Protein AF-A0A3D0VTF6-F1 (afdb_monomer)

Mean predicted aligned error: 5.49 Å

Solvent-accessible surface area (backbone atoms only — not comparable to full-atom values): 3446 Å² total; per-residue (Å²): 124,73,47,77,48,71,62,81,74,79,80,68,43,84,82,42,44,68,60,52,49,51,53,51,50,54,52,43,58,66,43,44,79,66,22,48,67,46,83,44,72,89,91,48,50,36,39,41,37,34,66,56,82,75,81,124

Nearest PDB structures (foldseek):
  3zo7-assembly1_F  TM=3.898E-01  e=4.276E-01  Rhodococcus opacus
  3znj-assembly1_3  TM=4.034E-01  e=4.579E-01  Rhodococcus opacus
  4fpi-assembly1_C  TM=3.913E-01  e=1.041E+00  Rhodococcus opacus
  3znj-assembly3_9  TM=3.797E-01  e=1.115E+00  Rhodococcus opacus

Structure (mmCIF, N/CA/C/O backbone):
data_AF-A0A3D0VTF6-F1
#
_entry.id   AF-A0A3D0VTF6-F1
#
loop_
_atom_site.group_PDB
_atom_site.id
_atom_site.type_symbol
_atom_site.label_atom_id
_atom_site.label_alt_id
_atom_site.label_comp_id
_atom_site.label_asym_id
_atom_site.label_entity_id
_atom_site.label_seq_id
_atom_site.pdbx_PDB_ins_code
_atom_site.Cartn_x
_atom_site.Cartn_y
_atom_site.Cartn_z
_atom_site.occupancy
_atom_site.B_iso_or_equiv
_atom_site.auth_seq_id
_atom_site.auth_comp_id
_atom_site.auth_asym_id
_atom_site.auth_atom_id
_atom_site.pdbx_PDB_model_num
ATOM 1 N N . LYS A 1 1 ? -8.675 -9.601 11.746 1.00 78.00 1 LYS A N 1
ATOM 2 C CA . LYS A 1 1 ? -7.605 -10.250 10.942 1.00 78.00 1 LYS A CA 1
ATOM 3 C C . LYS A 1 1 ? -6.856 -9.155 10.182 1.00 78.00 1 LYS A C 1
ATOM 5 O O . LYS A 1 1 ? -7.508 -8.186 9.821 1.00 78.00 1 LYS A O 1
ATOM 10 N N . LYS A 1 2 ? -5.531 -9.259 10.018 1.00 87.94 2 LYS A N 1
ATOM 11 C CA . LYS A 1 2 ? -4.730 -8.304 9.223 1.00 87.94 2 LYS A CA 1
ATOM 12 C C . LYS A 1 2 ? -4.794 -8.687 7.738 1.00 87.94 2 LYS A C 1
ATOM 14 O O . LYS A 1 2 ? -4.905 -9.877 7.445 1.00 87.94 2 LYS A O 1
ATOM 19 N N . VAL A 1 3 ? -4.730 -7.712 6.834 1.00 93.31 3 VAL A N 1
ATOM 20 C CA . VAL A 1 3 ? -4.761 -7.921 5.375 1.00 93.31 3 VAL A CA 1
ATOM 21 C C . VAL A 1 3 ? -3.476 -7.374 4.768 1.00 93.31 3 VAL A C 1
ATOM 23 O O . VAL A 1 3 ? -3.086 -6.250 5.064 1.00 93.31 3 VAL A O 1
ATOM 26 N N 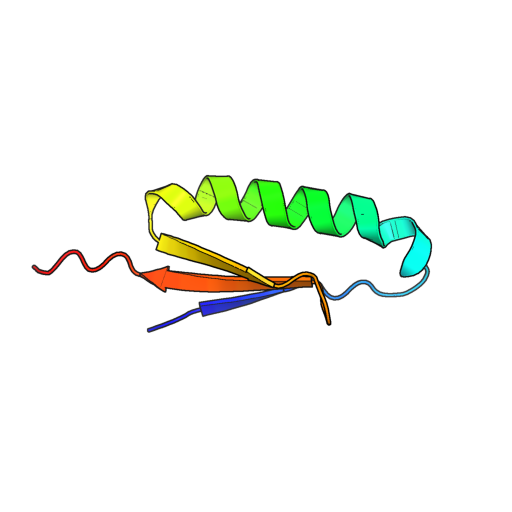. LYS A 1 4 ? -2.808 -8.163 3.923 1.00 93.00 4 LYS A N 1
ATOM 27 C CA . LYS A 1 4 ? -1.618 -7.727 3.187 1.00 93.00 4 LYS A CA 1
ATOM 28 C C . LYS A 1 4 ? -1.979 -7.539 1.719 1.00 93.00 4 LYS A C 1
ATOM 30 O O . LYS A 1 4 ? -2.371 -8.498 1.061 1.00 93.00 4 LYS A O 1
ATOM 35 N N . VAL A 1 5 ? -1.822 -6.321 1.219 1.00 91.62 5 VAL A N 1
ATOM 36 C CA . VAL A 1 5 ? -2.009 -5.971 -0.191 1.00 91.62 5 VAL A CA 1
ATOM 37 C C . VAL A 1 5 ? -0.636 -5.946 -0.850 1.00 91.62 5 VAL A C 1
ATOM 39 O O . VAL A 1 5 ? 0.288 -5.327 -0.327 1.00 91.62 5 VAL A O 1
ATOM 42 N N . ILE A 1 6 ? -0.479 -6.643 -1.974 1.00 91.69 6 ILE A N 1
ATOM 43 C CA . ILE A 1 6 ? 0.785 -6.713 -2.717 1.00 91.69 6 ILE A CA 1
ATOM 44 C C . ILE A 1 6 ? 0.504 -6.340 -4.167 1.00 91.69 6 ILE A C 1
ATOM 46 O O . ILE A 1 6 ? -0.304 -6.989 -4.829 1.00 91.69 6 ILE A O 1
ATOM 50 N N . LEU A 1 7 ? 1.203 -5.325 -4.665 1.00 89.12 7 LEU A N 1
ATOM 51 C CA . LEU A 1 7 ? 1.196 -4.968 -6.073 1.00 89.12 7 LEU A CA 1
ATOM 52 C C . LEU A 1 7 ? 2.335 -5.703 -6.782 1.00 89.12 7 LEU A C 1
ATOM 54 O O . LEU A 1 7 ? 3.517 -5.450 -6.548 1.00 89.12 7 LEU A O 1
ATOM 58 N N . VAL A 1 8 ? 1.968 -6.618 -7.675 1.00 87.12 8 VAL A N 1
ATOM 59 C CA . VAL A 1 8 ? 2.921 -7.346 -8.515 1.00 87.12 8 VAL A CA 1
ATOM 60 C C . VAL A 1 8 ? 2.950 -6.702 -9.894 1.00 87.12 8 VAL A C 1
ATOM 62 O O . VAL A 1 8 ? 2.026 -6.862 -10.689 1.00 87.12 8 VAL A O 1
ATOM 65 N N . LEU A 1 9 ? 4.037 -5.998 -10.201 1.00 82.38 9 LEU A N 1
ATOM 66 C CA . LEU A 1 9 ? 4.286 -5.479 -11.542 1.00 82.38 9 LEU A CA 1
ATOM 67 C C . LEU A 1 9 ? 4.840 -6.611 -12.417 1.00 82.38 9 LEU A C 1
ATOM 69 O O . LEU A 1 9 ? 5.882 -7.192 -12.109 1.00 82.38 9 LEU A O 1
ATOM 73 N N . ARG A 1 10 ? 4.157 -6.941 -13.515 1.00 81.31 10 ARG A N 1
ATOM 74 C CA . ARG A 1 10 ? 4.638 -7.909 -14.516 1.00 81.31 10 ARG A CA 1
ATOM 75 C C . ARG A 1 10 ? 5.215 -7.157 -15.721 1.00 81.31 10 ARG A C 1
ATOM 77 O O . ARG A 1 10 ? 4.613 -6.195 -16.185 1.00 81.31 10 ARG A O 1
ATOM 84 N N . GLY A 1 11 ? 6.375 -7.580 -16.232 1.00 82.88 11 GLY A N 1
ATOM 85 C CA . GLY A 1 11 ? 7.017 -6.965 -17.406 1.00 82.88 11 GLY A CA 1
ATOM 86 C C . GLY A 1 11 ? 8.002 -5.836 -17.066 1.00 82.88 11 GLY A C 1
ATOM 87 O O . GLY A 1 11 ? 8.958 -6.066 -16.332 1.00 82.88 11 GLY A O 1
ATOM 88 N N . ARG A 1 12 ? 7.802 -4.624 -17.619 1.00 75.94 12 ARG A N 1
ATOM 89 C CA . ARG A 1 12 ? 8.690 -3.437 -17.507 1.00 75.94 12 ARG A CA 1
ATOM 90 C C . ARG A 1 12 ? 8.704 -2.818 -16.095 1.00 75.94 12 ARG A C 1
ATOM 92 O O . ARG A 1 12 ? 8.408 -1.641 -15.914 1.00 75.94 12 ARG A O 1
ATOM 99 N N . GLN A 1 13 ? 9.054 -3.610 -15.086 1.00 70.56 13 GLN A N 1
ATOM 100 C CA . GLN A 1 13 ? 8.943 -3.282 -13.659 1.00 70.56 13 GLN A CA 1
ATOM 101 C C . GLN A 1 13 ? 9.580 -1.938 -13.281 1.00 70.56 13 GLN A C 1
ATOM 103 O O . GLN A 1 13 ? 8.971 -1.173 -12.540 1.00 70.56 13 GLN A O 1
ATOM 108 N N . ARG A 1 14 ? 10.751 -1.605 -13.844 1.00 68.31 14 ARG A N 1
ATOM 109 C CA . ARG A 1 14 ? 11.432 -0.322 -13.588 1.00 68.31 14 ARG A CA 1
ATOM 110 C C . ARG A 1 14 ? 10.652 0.905 -14.071 1.00 68.31 14 ARG A C 1
ATOM 112 O O . ARG A 1 14 ? 10.698 1.926 -13.406 1.00 68.31 14 ARG A O 1
ATOM 119 N N . LEU A 1 15 ? 9.923 0.808 -15.185 1.00 74.19 15 LEU A N 1
ATOM 120 C CA . LEU A 1 15 ? 9.151 1.931 -15.746 1.00 74.19 15 LEU A CA 1
ATOM 121 C C . LEU A 1 15 ? 7.815 2.157 -15.029 1.00 74.19 15 LEU A C 1
ATOM 123 O O . LEU A 1 15 ? 7.216 3.219 -15.156 1.00 74.19 15 LEU A O 1
ATOM 127 N N . HIS A 1 16 ? 7.326 1.156 -14.299 1.00 74.38 16 HIS A N 1
ATOM 128 C CA . HIS A 1 16 ? 6.046 1.220 -13.596 1.00 74.38 16 HIS A CA 1
ATOM 129 C C . HIS A 1 16 ? 6.203 1.390 -12.084 1.00 74.38 16 HIS A C 1
ATOM 131 O O . HIS A 1 16 ? 5.201 1.367 -11.377 1.00 74.38 16 HIS A O 1
ATOM 137 N N . ALA A 1 17 ? 7.431 1.569 -11.592 1.00 80.00 17 ALA A N 1
ATOM 138 C CA . ALA A 1 17 ? 7.714 1.716 -10.170 1.00 80.00 17 ALA A CA 1
ATOM 139 C C . ALA A 1 17 ? 6.999 2.939 -9.572 1.00 8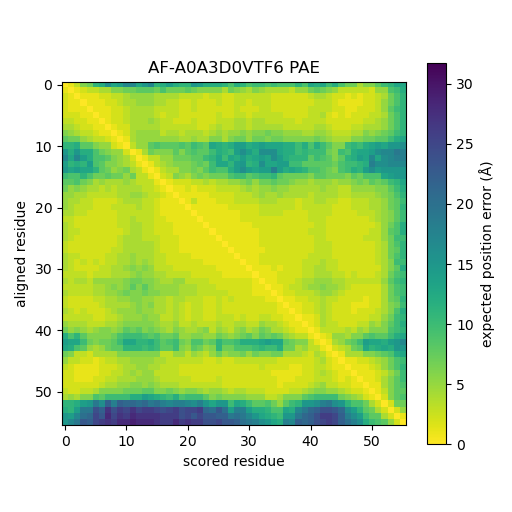0.00 17 ALA A C 1
ATOM 141 O O . ALA A 1 17 ? 6.267 2.799 -8.594 1.00 80.00 17 ALA A O 1
ATOM 142 N N . ASP A 1 18 ? 7.121 4.105 -10.211 1.00 85.50 18 ASP A N 1
ATOM 143 C CA . ASP A 1 18 ? 6.493 5.342 -9.729 1.00 85.50 18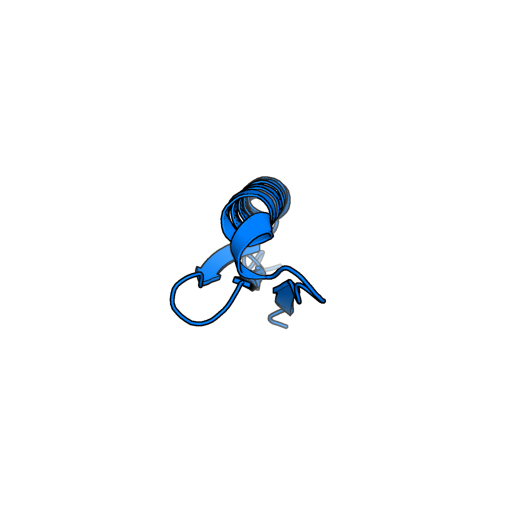 ASP A CA 1
ATOM 144 C C . ASP A 1 18 ? 4.966 5.272 -9.802 1.00 85.50 18 ASP A C 1
ATOM 146 O O . ASP A 1 18 ? 4.268 5.642 -8.860 1.00 85.50 18 ASP A O 1
ATOM 150 N N . ARG A 1 19 ? 4.435 4.701 -10.891 1.00 86.12 19 ARG A N 1
ATOM 151 C CA . ARG A 1 19 ? 2.989 4.514 -11.070 1.00 86.12 19 ARG A CA 1
ATOM 152 C C . ARG A 1 19 ? 2.410 3.500 -10.082 1.00 86.12 19 ARG A C 1
ATOM 154 O O . ARG A 1 19 ? 1.302 3.681 -9.593 1.00 86.12 19 ARG A O 1
ATOM 161 N N . GLY A 1 20 ? 3.160 2.443 -9.779 1.00 87.56 20 GLY A N 1
ATOM 162 C CA . GLY A 1 20 ? 2.781 1.450 -8.781 1.00 87.56 20 GLY A CA 1
ATOM 163 C C . GLY A 1 20 ? 2.802 2.016 -7.364 1.00 87.56 20 GLY A C 1
ATOM 164 O O . GLY A 1 20 ? 1.922 1.698 -6.570 1.00 87.56 20 GLY A O 1
ATOM 165 N N . LYS A 1 21 ? 3.760 2.900 -7.065 1.00 89.19 21 LYS A N 1
ATOM 166 C CA . LYS A 1 21 ? 3.809 3.632 -5.798 1.00 89.19 21 LYS A CA 1
ATOM 167 C C . LYS A 1 21 ? 2.607 4.563 -5.641 1.00 89.19 21 LYS A C 1
ATOM 169 O O . LYS A 1 21 ? 1.938 4.484 -4.620 1.00 89.19 21 LYS A O 1
ATOM 174 N N . ALA A 1 22 ? 2.301 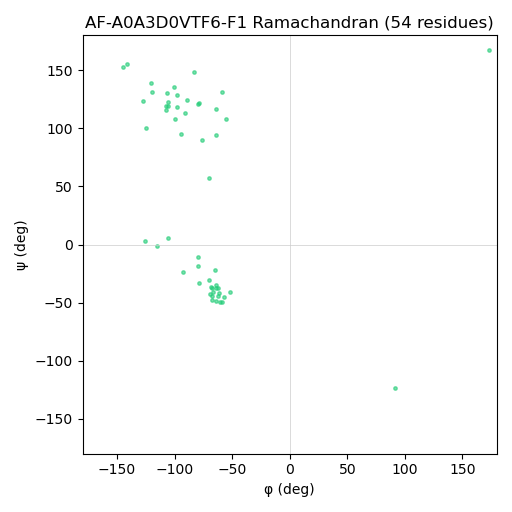5.359 -6.668 1.00 91.44 22 ALA A N 1
ATOM 175 C CA . ALA A 1 22 ? 1.157 6.270 -6.661 1.00 91.44 22 ALA A CA 1
ATOM 176 C C . ALA A 1 22 ? -0.168 5.529 -6.413 1.00 91.44 22 ALA A C 1
ATOM 178 O O . ALA A 1 22 ? -0.932 5.921 -5.541 1.00 91.44 22 ALA A O 1
ATOM 179 N N . LEU A 1 23 ? -0.386 4.392 -7.086 1.00 91.31 23 LEU A N 1
ATOM 180 C CA . LEU A 1 23 ? -1.578 3.564 -6.875 1.00 91.31 23 LEU A CA 1
ATOM 181 C C . LEU A 1 23 ? -1.686 3.037 -5.434 1.00 91.31 23 LEU A C 1
ATOM 183 O O . LEU A 1 23 ? -2.770 3.000 -4.858 1.00 91.31 23 LEU A O 1
ATOM 187 N N . LEU A 1 24 ? -0.571 2.592 -4.845 1.00 92.81 24 LEU A N 1
ATOM 188 C CA . LEU A 1 24 ? -0.577 2.146 -3.450 1.00 92.81 24 LEU A CA 1
ATOM 189 C C . LEU A 1 24 ? -0.773 3.304 -2.471 1.00 92.81 24 LEU A C 1
ATOM 191 O O . LEU A 1 24 ? -1.355 3.094 -1.410 1.00 92.81 24 LEU A O 1
ATOM 195 N N . ASP A 1 25 ? -0.318 4.507 -2.809 1.00 93.69 25 ASP A N 1
ATOM 196 C CA . ASP A 1 25 ? -0.564 5.695 -2.000 1.00 93.69 25 ASP A CA 1
ATOM 197 C C 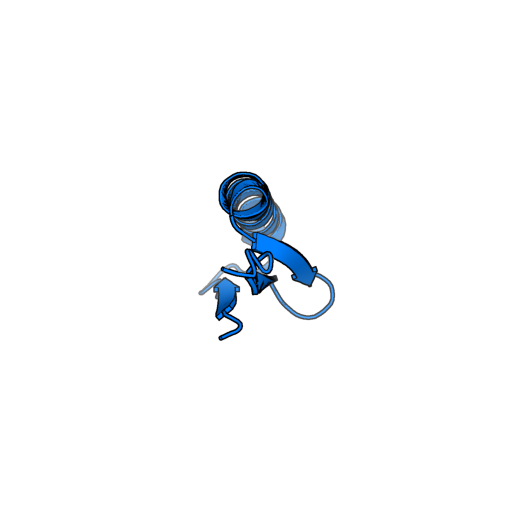. ASP A 1 25 ? -2.045 6.102 -2.031 1.00 93.69 25 ASP A C 1
ATOM 199 O O . ASP A 1 25 ? -2.605 6.317 -0.958 1.00 93.69 25 ASP A O 1
ATOM 203 N N . GLU A 1 26 ? -2.699 6.072 -3.197 1.00 94.75 26 GLU A N 1
ATOM 204 C CA . GLU A 1 26 ? -4.150 6.291 -3.331 1.00 94.75 26 GLU A CA 1
ATOM 205 C C . GLU A 1 26 ? -4.958 5.264 -2.520 1.00 94.75 26 GLU A C 1
ATOM 207 O O . GLU A 1 26 ? -5.804 5.628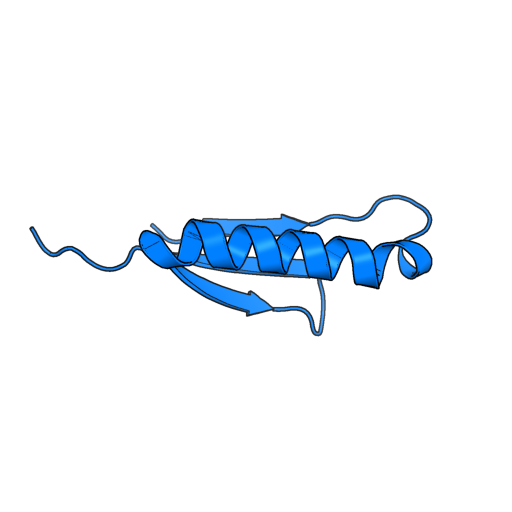 -1.703 1.00 94.75 26 GLU A O 1
ATOM 212 N N . LEU A 1 27 ? -4.644 3.969 -2.660 1.00 92.94 27 LEU A N 1
ATOM 213 C CA . LEU A 1 27 ? -5.306 2.916 -1.879 1.00 92.94 27 LEU A CA 1
ATOM 214 C C . LEU A 1 27 ? -5.064 3.087 -0.375 1.00 92.94 27 LEU A C 1
ATOM 216 O O . LEU A 1 27 ? -5.948 2.824 0.438 1.00 92.94 27 LEU A O 1
ATOM 220 N N . ALA A 1 28 ? -3.863 3.507 0.021 1.00 93.31 28 ALA A N 1
ATOM 221 C CA . ALA A 1 28 ? -3.562 3.750 1.422 1.00 93.31 28 ALA A CA 1
ATOM 222 C C . ALA A 1 28 ? -4.398 4.896 2.001 1.00 93.31 28 ALA A C 1
ATOM 224 O O . ALA A 1 28 ? -4.803 4.793 3.156 1.00 93.31 28 ALA A O 1
ATOM 225 N N . GLU A 1 29 ? -4.662 5.952 1.231 1.00 94.88 29 GLU A N 1
ATOM 226 C CA . GLU A 1 29 ? -5.527 7.063 1.642 1.00 94.88 29 GLU A CA 1
ATOM 227 C C . GLU A 1 29 ? -6.986 6.622 1.783 1.00 94.88 29 GLU A C 1
ATOM 229 O O . GLU A 1 29 ? -7.608 6.896 2.809 1.00 94.88 29 GLU A O 1
ATOM 234 N N . GLU A 1 30 ? -7.506 5.852 0.828 1.00 93.56 30 GLU A N 1
ATOM 235 C CA . GLU A 1 30 ? -8.873 5.322 0.882 1.00 93.56 30 GLU A CA 1
ATOM 236 C C . GLU A 1 30 ? -9.074 4.385 2.088 1.00 93.56 30 GLU A C 1
ATOM 238 O O . GLU A 1 30 ? -10.036 4.499 2.853 1.00 93.56 30 GLU A O 1
ATOM 243 N N . PHE A 1 31 ? -8.119 3.483 2.336 1.00 91.19 31 PHE A N 1
ATOM 244 C CA . PHE A 1 31 ? -8.192 2.557 3.467 1.00 91.19 31 PHE A CA 1
ATOM 245 C C . PHE A 1 31 ? -7.784 3.173 4.807 1.00 91.19 31 PHE A C 1
ATOM 247 O O . PHE A 1 31 ? -8.024 2.546 5.850 1.00 91.19 31 PHE A O 1
ATOM 254 N N . ALA A 1 32 ? -7.212 4.381 4.814 1.00 90.25 32 ALA A N 1
ATOM 255 C CA . ALA A 1 32 ? -6.836 5.078 6.037 1.00 90.25 32 ALA A CA 1
ATOM 256 C C . ALA A 1 32 ? -8.050 5.435 6.891 1.00 90.25 32 ALA A C 1
ATOM 258 O O . ALA A 1 32 ? -7.886 5.603 8.095 1.00 90.25 32 ALA A O 1
ATOM 259 N N . GLU A 1 33 ? -9.262 5.517 6.337 1.00 90.00 33 GLU A N 1
ATOM 260 C CA . GLU A 1 33 ? -10.483 5.728 7.122 1.00 90.00 33 GLU A CA 1
ATOM 261 C C . GLU A 1 33 ? -10.788 4.506 8.010 1.00 90.00 33 GLU A C 1
ATOM 263 O O . GLU A 1 33 ? -10.965 4.634 9.228 1.00 90.00 33 GLU A O 1
ATOM 268 N N . TYR A 1 34 ? -10.737 3.305 7.430 1.00 87.81 34 TYR A N 1
ATOM 269 C CA . TYR A 1 34 ? -11.195 2.050 8.040 1.00 87.81 34 TYR A CA 1
ATOM 270 C C . TYR A 1 34 ? -10.099 1.275 8.783 1.00 87.81 34 TYR A C 1
ATOM 272 O O . TYR A 1 34 ? -10.382 0.461 9.669 1.00 87.81 34 TYR A O 1
ATOM 280 N N . SER A 1 35 ? -8.835 1.501 8.429 1.00 91.62 35 SER A N 1
ATOM 281 C CA . SER A 1 35 ? -7.706 0.686 8.877 1.00 91.62 35 SER A CA 1
ATOM 282 C C . SER A 1 35 ? -6.463 1.525 9.169 1.00 91.62 35 SER A C 1
ATOM 284 O O . SER A 1 35 ? -6.302 2.636 8.673 1.00 91.62 35 SER A O 1
ATOM 286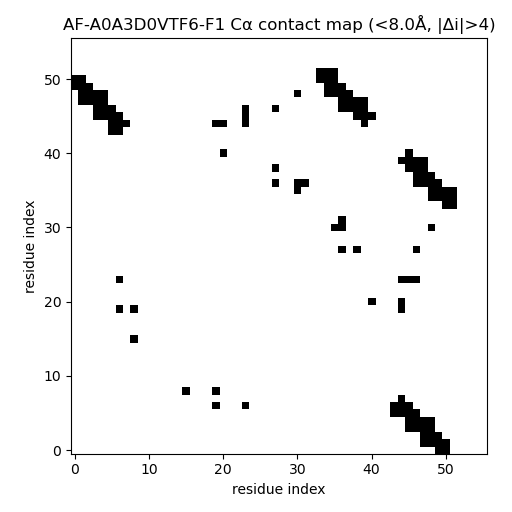 N N . THR A 1 36 ? -5.587 1.003 10.022 1.00 91.88 36 THR A N 1
ATOM 287 C CA . THR A 1 36 ? -4.217 1.494 10.141 1.00 91.88 36 THR A CA 1
ATOM 288 C C . THR A 1 36 ? -3.423 0.907 8.982 1.00 91.88 36 THR A C 1
ATOM 290 O O . THR A 1 36 ? -3.361 -0.318 8.842 1.00 91.88 36 THR A O 1
ATOM 293 N N . VAL A 1 37 ? -2.838 1.776 8.160 1.00 93.50 37 VAL A N 1
ATOM 294 C CA . VAL A 1 37 ? -2.110 1.392 6.948 1.00 93.50 37 VAL A CA 1
ATOM 295 C C . VAL A 1 37 ? -0.611 1.543 7.172 1.00 93.50 37 VAL A C 1
ATOM 297 O O . VAL A 1 37 ? -0.128 2.633 7.464 1.00 93.50 37 VAL A O 1
ATOM 300 N N . GLU A 1 38 ? 0.135 0.456 6.997 1.00 92.38 38 GLU A N 1
ATOM 301 C CA . GLU A 1 38 ? 1.598 0.462 6.992 1.00 92.38 38 GLU A CA 1
ATOM 302 C C . GLU A 1 38 ? 2.105 0.298 5.553 1.00 92.38 38 GLU A C 1
ATOM 304 O O . GLU A 1 38 ? 1.834 -0.713 4.895 1.00 92.38 38 GLU A O 1
ATOM 309 N N . LYS A 1 39 ? 2.846 1.298 5.060 1.00 92.94 39 LYS A N 1
ATOM 310 C CA . LYS A 1 39 ? 3.408 1.324 3.703 1.00 92.94 39 LYS A CA 1
ATOM 311 C C . LYS A 1 39 ? 4.790 0.673 3.690 1.00 92.94 39 LYS A C 1
ATOM 313 O O . LYS A 1 39 ? 5.684 1.114 4.404 1.00 92.94 39 LYS A O 1
ATOM 318 N N . ASN A 1 40 ? 4.988 -0.341 2.852 1.00 88.19 40 ASN A N 1
ATOM 319 C CA . ASN A 1 40 ? 6.279 -1.004 2.669 1.00 88.19 40 ASN A CA 1
ATOM 320 C C . ASN A 1 40 ? 6.659 -0.974 1.188 1.00 88.19 40 ASN A C 1
ATOM 322 O O . ASN A 1 40 ? 6.150 -1.794 0.425 1.00 88.19 40 ASN A O 1
ATOM 326 N N . TYR A 1 41 ? 7.538 -0.031 0.813 1.00 84.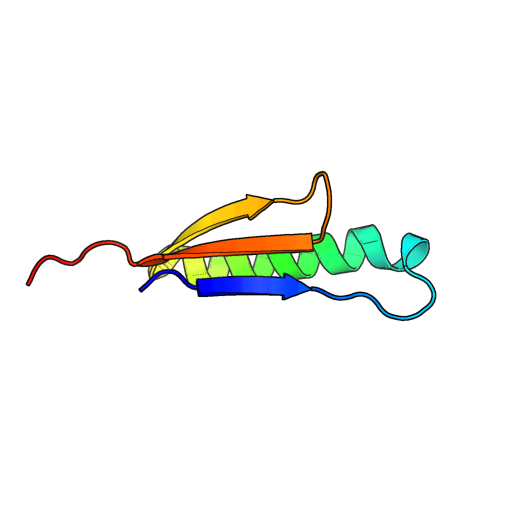62 41 TYR A N 1
ATOM 327 C CA . TYR A 1 41 ? 8.000 0.210 -0.568 1.00 84.62 41 TYR A CA 1
ATOM 328 C C . TYR A 1 41 ? 9.501 -0.064 -0.792 1.00 84.62 41 TYR A C 1
ATOM 330 O O . TYR A 1 41 ? 9.999 0.098 -1.901 1.00 84.62 41 TYR A O 1
ATOM 338 N N . SER A 1 42 ? 10.245 -0.456 0.249 1.00 75.06 42 SER A N 1
ATOM 339 C CA . SER A 1 42 ? 11.710 -0.607 0.209 1.00 75.06 42 SER A CA 1
ATOM 340 C C . SER A 1 42 ? 12.193 -1.904 -0.451 1.00 75.06 42 SER A C 1
ATOM 342 O O . SER A 1 42 ? 13.234 -1.907 -1.098 1.00 75.06 42 SER A O 1
ATOM 344 N N . ALA A 1 43 ? 11.441 -2.999 -0.306 1.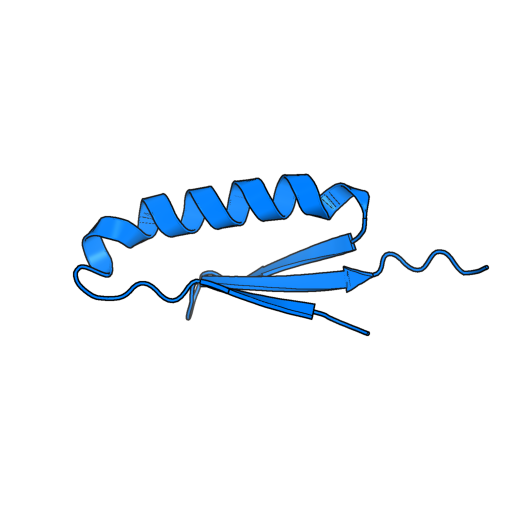00 67.31 43 ALA A N 1
ATOM 345 C CA . ALA A 1 43 ? 11.793 -4.327 -0.835 1.00 67.31 43 ALA A CA 1
ATOM 346 C C . ALA A 1 43 ? 10.694 -4.947 -1.724 1.00 67.31 43 ALA A C 1
ATOM 348 O O . ALA A 1 43 ? 10.813 -6.081 -2.183 1.00 67.31 43 ALA A O 1
ATOM 349 N N . GLY A 1 44 ? 9.606 -4.214 -1.959 1.00 72.06 44 GLY A N 1
ATOM 350 C CA . GLY A 1 44 ? 8.441 -4.635 -2.734 1.00 72.06 44 GLY A CA 1
ATOM 351 C C . GLY A 1 44 ? 7.340 -3.586 -2.633 1.00 72.06 44 GLY A C 1
ATOM 352 O O . GLY A 1 44 ? 7.430 -2.701 -1.796 1.00 72.06 44 GLY A O 1
ATOM 353 N N . PHE A 1 45 ? 6.309 -3.666 -3.471 1.00 85.75 45 PHE A N 1
ATOM 354 C CA . PHE A 1 45 ? 5.164 -2.755 -3.421 1.00 85.75 45 PHE A CA 1
ATOM 355 C C . PHE A 1 45 ? 4.053 -3.396 -2.589 1.00 85.75 45 PHE A C 1
ATOM 357 O O . PHE A 1 45 ? 3.295 -4.224 -3.096 1.00 85.75 45 PHE A O 1
ATOM 364 N N . SER A 1 46 ? 3.975 -3.075 -1.295 1.00 90.56 46 SER A N 1
ATOM 365 C CA . SER A 1 46 ? 2.954 -3.662 -0.422 1.00 90.56 46 SER A CA 1
ATOM 366 C C . SER A 1 46 ? 2.425 -2.719 0.653 1.00 90.56 46 SER A C 1
ATOM 368 O O . SER A 1 46 ? 3.132 -1.831 1.129 1.00 90.56 46 SER A O 1
ATOM 370 N N . LEU A 1 47 ? 1.183 -2.969 1.063 1.00 92.75 47 LEU A N 1
ATOM 371 C CA . LEU A 1 47 ? 0.527 -2.340 2.204 1.00 92.75 47 LEU A CA 1
ATOM 372 C C . LEU A 1 47 ? 0.124 -3.424 3.202 1.00 92.75 47 LEU A C 1
ATOM 374 O O . LEU A 1 47 ? -0.372 -4.486 2.812 1.00 92.75 47 LEU A O 1
ATOM 378 N N . LEU A 1 48 ? 0.303 -3.159 4.492 1.00 93.31 48 LEU A N 1
ATOM 379 C CA . LEU A 1 48 ? -0.285 -3.968 5.552 1.00 93.31 48 LEU A CA 1
ATOM 380 C C . LEU A 1 48 ? -1.417 -3.171 6.202 1.00 93.31 48 LEU A C 1
ATOM 382 O O . LEU A 1 48 ? -1.192 -2.124 6.801 1.00 93.31 48 LEU A O 1
ATOM 386 N N . LEU A 1 49 ? -2.635 -3.684 6.069 1.00 93.31 49 LEU A N 1
ATOM 387 C CA . LEU A 1 49 ? -3.843 -3.108 6.637 1.00 93.31 49 LEU A CA 1
ATOM 388 C C . LEU A 1 49 ? -4.165 -3.837 7.939 1.00 93.31 49 LEU A C 1
ATOM 390 O O . LEU A 1 49 ? -4.428 -5.048 7.965 1.00 93.31 49 LEU A O 1
ATOM 394 N N . SER A 1 50 ? -4.158 -3.088 9.032 1.00 92.81 50 SER A N 1
ATOM 395 C CA . SER A 1 50 ? -4.613 -3.559 10.333 1.00 92.81 50 SER A CA 1
ATOM 396 C C . SER A 1 50 ? -5.957 -2.908 10.651 1.00 92.81 50 SER A C 1
ATOM 398 O O . SER A 1 50 ? -6.080 -1.693 10.530 1.00 92.81 50 SER A O 1
ATOM 400 N N . PRO A 1 51 ? -6.985 -3.667 11.061 1.00 89.94 51 PRO A N 1
ATOM 401 C CA . PRO A 1 51 ? -8.266 -3.069 11.413 1.00 89.94 51 PRO A CA 1
ATOM 402 C C . PRO A 1 51 ? -8.062 -2.066 12.548 1.00 89.94 51 PRO A C 1
ATOM 404 O O . PRO A 1 51 ? -7.439 -2.397 13.561 1.00 89.94 51 PRO A O 1
ATOM 407 N N . LYS A 1 52 ? -8.610 -0.856 12.400 1.00 83.69 52 LYS A N 1
ATOM 408 C CA . LYS A 1 52 ? -8.747 0.048 13.539 1.00 83.69 52 LYS A CA 1
ATOM 409 C C . LYS A 1 52 ? -9.698 -0.638 14.498 1.00 83.69 52 LYS A C 1
ATOM 411 O O . LYS A 1 52 ? -10.833 -0.943 14.139 1.00 83.69 52 LYS A O 1
ATOM 416 N N . VAL A 1 53 ? -9.215 -0.978 15.684 1.00 70.44 53 VAL A N 1
ATOM 417 C CA . VAL A 1 53 ? -10.018 -1.694 16.669 1.00 70.44 53 VAL A CA 1
ATOM 418 C C . VAL A 1 53 ? -11.186 -0.789 17.075 1.00 70.44 53 VAL A C 1
ATOM 420 O O . VAL A 1 53 ? -11.053 0.014 17.990 1.00 70.44 53 VAL A O 1
ATOM 423 N N . LYS A 1 54 ? -12.355 -0.916 16.438 1.00 59.72 54 LYS A N 1
ATOM 424 C CA . LYS A 1 54 ? -13.608 -0.602 17.124 1.00 59.72 54 LYS A CA 1
ATOM 425 C C . LYS A 1 54 ? -13.861 -1.790 18.040 1.00 59.72 54 LYS A C 1
ATOM 427 O O . LYS A 1 54 ? -14.435 -2.790 17.615 1.00 59.72 54 LYS A O 1
ATOM 432 N N . LYS A 1 55 ? -13.338 -1.712 19.270 1.00 49.66 55 LYS A N 1
ATOM 433 C CA . LYS A 1 55 ? -13.846 -2.541 20.366 1.00 49.66 55 LYS A CA 1
ATOM 434 C C . LYS A 1 55 ? -15.343 -2.230 20.426 1.00 49.66 55 LYS A C 1
ATOM 436 O O . LYS A 1 55 ? -15.702 -1.091 20.711 1.00 49.66 55 LYS A O 1
ATOM 441 N N . LYS A 1 56 ? -16.167 -3.186 20.006 1.00 47.62 56 LYS A N 1
ATOM 442 C CA . LYS A 1 56 ? -17.579 -3.219 20.377 1.00 47.62 56 LYS A CA 1
ATOM 443 C C . LYS A 1 56 ? -17.665 -3.757 21.795 1.00 47.62 56 LYS A C 1
ATOM 445 O O . LYS A 1 56 ? -16.832 -4.640 22.109 1.00 47.62 56 LYS A O 1
#

Sequence (56 aa):
KKVKVILVLRGRQRLHADRGKALLDELAEEFAEYSTVEKNYSAGFSLLLSPKVKKK

Secondary structure (DSSP, 8-state):
--EEEEE---S-GGGGHHHHHHHHHHHHHHHTTTEEEEEE-SSSEEEEEEE-----

Radius of gyration: 12.65 Å; Cα contacts (8 Å, |Δi|>4): 67; chains: 1; bounding box: 29×17×38 Å

pLDDT: mean 84.77, std 10.83, range [47.62, 94.88]

Foldseek 3Di:
DKDKDFDDDPDPCVVCLVVLQVVLVVVCVVLVVFFDWDADSPPGGMIITHGPDPPD